Protein 8PAE (pdb70)

Secondary structure (P-SEA, 3-state):
ccccccccccccccccccccccccccccccbbbbbcccccccbbbbbbbbcccccccccccccccccccccccccccccccccccccccccccbbbcccccccccccccccccccccccccccccccccccbbbbbccccccccccccc

Nearest PDB structures (foldseek):
  8pae-assembly1_AA  TM=1.007E+00  e=1.045E-27  atypical porcine pestivirus
  8pab-assembly1_AA  TM=1.004E+00  e=3.285E-27  atypical porcine pestivirus
  2yq2-assembly1_B  TM=4.492E-01  e=1.180E-02  Bovine viral diarrhea virus 1
  3lwh-assembly1_A  TM=2.943E-01  e=5.214E+00  Saccharolobus solfataricus P2

Structure (mmCIF, N/CA/C/O backbone):
data_8PAE
#
_entry.id   8PAE
#
_cell.length_a   101.124
_cell.length_b   101.124
_cell.length_c   43.124
_cell.angle_alpha   90.000
_cell.angle_beta   90.000
_cell.angle_gamma   120.000
#
_symmetry.space_group_name_H-M   'H 3'
#
loop_
_entity.id
_entity.type
_entity.pdbx_description
1 polymer 'Genome polyprotein'
2 branched 2-acetamido-2-deoxy-beta-D-glucopyranose-(1-4)-2-acetamido-2-deoxy-beta-D-glucopyranose
3 non-polymer 2-acetamido-2-deoxy-beta-D-glucopyranose
4 water water
#
loop_
_atom_site.group_PDB
_atom_site.id
_atom_site.type_symbol
_atom_site.label_atom_id
_atom_site.label_alt_id
_atom_site.label_comp_id
_atom_site.label_asym_id
_atom_site.label_entity_id
_atom_site.label_seq_id
_atom_site.pdbx_PDB_ins_code
_atom_site.Cartn_x
_atom_site.Cartn_y
_atom_site.Cartn_z
_atom_site.occupancy
_atom_site.B_iso_or_equiv
_atom_site.auth_seq_id
_atom_site.auth_comp_id
_atom_site.auth_asym_id
_atom_site.auth_atom_id
_atom_site.pdbx_PDB_model_num
ATOM 1 N N . GLY A 1 3 ? -13.19845 13.80409 0.96684 1.000 58.78176 0 GLY AA N 1
ATOM 2 C CA . GLY A 1 3 ? -11.84519 13.46341 1.36522 1.000 56.92710 0 GLY AA CA 1
ATOM 3 C C . GLY A 1 3 ? -11.44220 12.06596 0.93992 1.000 53.45625 0 GLY AA C 1
ATOM 4 O O . GLY A 1 3 ? -12.01460 11.50717 0.00426 1.000 55.91487 0 GLY AA O 1
ATOM 5 N N . SER A 1 4 ? -10.45218 11.50049 1.62723 1.000 47.01609 1 SER AA N 1
ATOM 6 C CA . SER A 1 4 ? -10.01104 10.14532 1.32894 1.000 41.92209 1 SER AA CA 1
ATOM 7 C C . SER A 1 4 ? -11.06566 9.14680 1.79055 1.000 33.16490 1 SER AA C 1
ATOM 8 O O . SER A 1 4 ? -11.56936 9.23118 2.91921 1.000 30.80505 1 SER AA O 1
ATOM 11 N N . CYS A 1 5 ? -11.39808 8.20088 0.91160 1.000 30.52211 2 CYS AA N 1
ATOM 12 C CA . CYS A 1 5 ? -12.45210 7.22811 1.15505 1.000 26.95692 2 CYS AA CA 1
ATOM 13 C C . CYS A 1 5 ? -11.91270 5.80909 1.05204 1.000 28.64120 2 CYS AA C 1
ATOM 14 O O . CYS A 1 5 ? -11.01272 5.51912 0.26004 1.000 30.65913 2 CYS AA O 1
ATOM 17 N N . HIS A 1 6 ? -12.48519 4.92135 1.85683 1.000 26.86393 3 HIS AA N 1
ATOM 18 C CA . HIS A 1 6 ? -12.08662 3.52337 1.86780 1.000 32.58341 3 HIS AA CA 1
ATOM 19 C C . HIS A 1 6 ? -13.29775 2.68465 2.23946 1.000 27.66447 3 HIS AA C 1
ATOM 20 O O . HIS A 1 6 ? -14.06202 3.04599 3.13919 1.000 27.02995 3 HIS AA O 1
ATOM 27 N N A ILE A 1 7 ? -13.49120 1.57852 1.52901 0.554 26.61120 4 ILE AA N 1
ATOM 28 N N B ILE A 1 7 ? -13.45854 1.56430 1.52765 0.446 28.19817 4 ILE AA N 1
ATOM 29 C CA A ILE A 1 7 ? -14.63132 0.72931 1.83291 0.554 27.10471 4 ILE AA CA 1
ATOM 30 C CA B ILE A 1 7 ? -14.53980 0.62325 1.79324 0.446 28.97585 4 ILE AA CA 1
ATOM 31 C C A ILE A 1 7 ? -14.38905 -0.00069 3.14618 0.554 27.82838 4 ILE AA C 1
ATOM 32 C C B ILE A 1 7 ? -14.36349 0.01345 3.18225 0.446 28.11668 4 ILE AA C 1
ATOM 33 O O A ILE A 1 7 ? -13.24515 -0.23452 3.56017 0.554 31.70488 4 ILE AA O 1
ATOM 34 O O B ILE A 1 7 ? -13.24243 -0.11982 3.68919 0.446 30.57795 4 ILE AA O 1
ATOM 43 N N . ARG A 1 8 ? -15.47854 -0.36098 3.81003 1.000 25.90119 5 ARG AA N 1
ATOM 44 C CA . ARG A 1 8 ? -15.38765 -1.12110 5.04883 1.000 24.59886 5 ARG AA CA 1
ATOM 45 C C . ARG A 1 8 ? -14.81466 -2.50331 4.75860 1.000 23.58699 5 ARG AA C 1
ATOM 46 O O . ARG A 1 8 ? -15.22525 -3.17350 3.80361 1.000 27.44175 5 ARG AA O 1
ATOM 54 N N . GLN A 1 9 ? -13.83529 -2.90288 5.56115 1.000 23.23496 6 GLN AA N 1
ATOM 55 C CA . GLN A 1 9 ? -13.22037 -4.21863 5.51109 1.000 23.31945 6 GLN AA CA 1
ATOM 56 C C . GLN A 1 9 ? -13.80430 -5.06148 6.64312 1.000 21.67132 6 GLN AA C 1
ATOM 57 O O . GLN A 1 9 ? -14.15890 -4.54095 7.70190 1.000 21.61773 6 GLN AA O 1
ATOM 63 N N . ASP A 1 10 ? -13.88762 -6.37613 6.42928 1.000 22.10516 7 ASP AA N 1
ATOM 64 C CA . ASP A 1 10 ? -14.50008 -7.24330 7.43064 1.000 21.93647 7 ASP AA CA 1
ATOM 65 C C . ASP A 1 10 ? -13.71955 -7.28871 8.73845 1.000 20.87292 7 ASP AA C 1
ATOM 66 O O . ASP A 1 10 ? -14.28049 -7.69003 9.76642 1.000 21.53645 7 ASP AA O 1
ATOM 71 N N . TYR A 1 11 ? -12.45181 -6.88874 8.73580 1.000 20.47582 8 TYR AA N 1
ATOM 72 C CA . TYR A 1 11 ? -11.69002 -6.80758 9.97276 1.000 21.70749 8 TYR AA CA 1
ATOM 73 C C . TYR A 1 11 ? -11.97589 -5.54904 10.78018 1.000 20.08332 8 TYR AA C 1
ATOM 74 O O . TYR A 1 11 ? -11.56529 -5.48753 11.94403 1.000 21.97558 8 TYR AA O 1
ATOM 83 N N . TYR A 1 12 ? -12.63252 -4.54298 10.19555 1.000 19.97829 9 TYR AA N 1
ATOM 84 C CA . TYR A 1 12 ? -12.97233 -3.34614 10.95236 1.000 21.44092 9 TYR AA CA 1
ATOM 85 C C . TYR A 1 12 ? -13.91939 -3.71978 12.07187 1.000 21.15642 9 TYR AA C 1
ATOM 86 O O . TYR A 1 12 ? -14.95120 -4.35953 11.84340 1.000 22.26291 9 TYR AA O 1
ATOM 95 N N . ASN A 1 13 ? -13.58343 -3.29461 13.28026 1.000 20.37258 10 ASN AA N 1
ATOM 96 C CA . ASN A 1 13 ? -14.46653 -3.45405 14.42296 1.000 18.94564 10 ASN AA CA 1
ATOM 97 C C . ASN A 1 13 ? -14.96503 -2.06162 14.80394 1.000 19.38223 10 ASN AA C 1
ATOM 98 O O . ASN A 1 13 ? -14.43484 -1.42023 15.71180 1.000 21.35709 10 ASN AA O 1
ATOM 103 N N . ILE A 1 14 ? -15.97709 -1.58115 14.07515 1.000 19.94310 11 ILE AA N 1
ATOM 104 C CA . ILE A 1 14 ? -16.55984 -0.27429 14.35977 1.000 19.01607 11 ILE AA CA 1
ATOM 105 C C . ILE A 1 14 ? -17.38477 -0.38436 15.62702 1.000 18.36893 11 ILE AA C 1
ATOM 106 O O . ILE A 1 14 ? -18.28240 -1.23446 15.72595 1.000 19.30770 11 ILE AA O 1
ATOM 111 N N . GLN A 1 15 ? -17.07417 0.46879 16.59665 1.000 18.79731 12 GLN AA N 1
ATOM 112 C CA . GLN A 1 15 ? -17.71232 0.45605 17.89723 1.000 19.52663 12 GLN AA CA 1
ATOM 113 C C . GLN A 1 15 ? -18.20965 1.82003 18.33425 1.000 18.44757 12 GLN AA C 1
ATOM 114 O O . GLN A 1 15 ? -18.94984 1.88891 19.31584 1.000 20.98172 12 GLN AA O 1
ATOM 120 N N . LEU A 1 16 ? -17.85179 2.89503 17.64333 1.000 18.28629 13 LEU AA N 1
ATOM 121 C CA . LEU A 1 16 ? -18.19725 4.22711 18.09445 1.000 18.90772 13 LEU AA CA 1
ATOM 122 C C . LEU A 1 16 ? -18.78070 5.02407 16.94339 1.000 17.63988 13 LEU AA C 1
ATOM 123 O O . LEU A 1 16 ? -18.17266 5.11725 15.86974 1.000 17.71623 13 LEU AA O 1
ATOM 128 N N . VAL A 1 17 ? -19.95278 5.59472 17.17746 1.000 17.52805 14 VAL AA N 1
ATOM 129 C CA . VAL A 1 17 ? -20.61166 6.48425 16.23309 1.000 18.49372 14 VAL AA CA 1
ATOM 130 C C . VAL A 1 17 ? -20.77856 7.83264 16.91891 1.000 17.87322 14 VAL AA C 1
ATOM 131 O O . VAL A 1 17 ? -20.93900 7.90973 18.14059 1.000 18.76687 14 VAL AA O 1
ATOM 135 N N . VAL A 1 18 ? -20.72570 8.90485 16.13583 1.000 16.07988 15 VAL AA N 1
ATOM 136 C CA . VAL A 1 18 ? -20.85459 10.25592 16.67867 1.000 15.48988 15 VAL AA CA 1
ATOM 137 C C . VAL A 1 18 ? -21.93299 10.98365 15.89210 1.000 16.14614 15 VAL AA C 1
ATOM 138 O O . VAL A 1 18 ? -21.90339 10.99660 14.65476 1.000 17.28958 15 VAL AA O 1
ATOM 142 N N A GLU A 1 19 ? -22.90506 11.55493 16.60266 0.469 15.65408 16 GLU AA N 1
ATOM 143 N N B GLU A 1 19 ? -22.88057 11.58981 16.60199 0.531 16.89646 16 GLU AA N 1
ATOM 144 C CA A GLU A 1 19 ? -23.94629 12.33436 15.94510 0.469 16.32391 16 GLU AA CA 1
ATOM 145 C CA B GLU A 1 19 ? -23.94843 12.32286 15.93637 0.531 17.90663 16 GLU AA CA 1
ATOM 146 C C A GLU A 1 19 ? -23.33363 13.59294 15.34514 0.469 16.77182 16 GLU AA C 1
ATOM 147 C C B GLU A 1 19 ? -23.40985 13.63563 15.37324 0.531 16.85981 16 GLU AA C 1
ATOM 148 O O A GLU A 1 19 ? -22.56620 14.29481 16.00785 0.469 16.80340 16 GLU AA O 1
ATOM 149 O O B GLU A 1 19 ? -22.77728 14.41830 16.08959 0.531 16.99021 16 GLU AA O 1
ATOM 160 N N . GLU A 1 20 ? -23.67000 13.87132 14.08440 1.000 17.23451 17 GLU AA N 1
ATOM 161 C CA . GLU A 1 20 ? -23.01246 14.94771 13.34815 1.000 17.68981 17 GLU AA CA 1
ATOM 162 C C . GLU A 1 20 ? -23.14083 16.30533 14.02619 1.000 17.85762 17 GLU AA C 1
ATOM 163 O O . GLU A 1 20 ? -22.14522 17.01730 14.19721 1.000 19.04345 17 GLU AA O 1
ATOM 169 N N . LYS A 1 21 ? -24.36032 16.70758 14.37094 1.000 18.02724 18 LYS AA N 1
ATOM 170 C CA . LYS A 1 21 ? -24.54694 18.05931 14.88543 1.000 19.87593 18 LYS AA CA 1
ATOM 171 C C . LYS A 1 21 ? -24.32794 18.14798 16.38541 1.000 19.73268 18 LYS AA C 1
ATOM 172 O O . LYS A 1 21 ? -23.73077 19.11421 16.86813 1.000 21.07528 18 LYS AA O 1
ATOM 178 N N . THR A 1 22 ? -24.79922 17.16370 17.13751 1.000 18.51115 19 THR AA N 1
ATOM 179 C CA . THR A 1 22 ? -24.71926 17.24620 18.58570 1.000 18.15499 19 THR AA CA 1
ATOM 180 C C . THR A 1 22 ? -23.39858 16.74032 19.14380 1.000 17.13835 19 THR AA C 1
ATOM 181 O O . THR A 1 22 ? -23.04675 17.10114 20.27135 1.000 17.85690 19 THR AA O 1
ATOM 185 N N . GLY A 1 23 ? -22.66542 15.90932 18.39931 1.000 15.99906 20 GLY AA N 1
ATOM 186 C CA . GLY A 1 23 ? -21.45341 15.32596 18.93164 1.000 16.06967 20 GLY AA CA 1
ATOM 187 C C . GLY A 1 23 ? -21.64944 14.25198 19.98229 1.000 15.58245 20 GLY AA C 1
ATOM 188 O O . GLY A 1 23 ? -20.67167 13.84135 20.61219 1.000 15.93287 20 GLY AA O 1
ATOM 189 N N . VAL A 1 24 ? -22.88185 13.77939 20.20664 1.000 15.84998 21 VAL AA N 1
ATOM 190 C CA . VAL A 1 24 ? -23.09043 12.67739 21.14100 1.000 15.90062 21 VAL AA CA 1
ATOM 191 C C . VAL A 1 24 ? -22.37337 11.43653 20.62229 1.000 14.77629 21 VAL AA C 1
ATOM 192 O O . VAL A 1 24 ? -22.54672 11.04549 19.46093 1.000 15.80579 21 VAL AA O 1
ATOM 196 N N . GLU A 1 25 ? -21.57049 10.80721 21.48233 1.000 15.02075 22 GLU AA N 1
ATOM 197 C CA . GLU A 1 25 ? -20.89676 9.55175 21.15632 1.000 15.79768 22 GLU AA CA 1
ATOM 198 C C . GLU A 1 25 ? -21.73539 8.38732 21.65092 1.000 15.70689 22 GLU AA C 1
ATOM 199 O O . GLU A 1 25 ? -22.25760 8.41616 22.76365 1.000 17.28243 22 GLU AA O 1
ATOM 205 N N A LYS A 1 26 ? -21.87079 7.36065 20.82750 0.543 16.74812 23 LYS AA N 1
ATOM 206 N N B LYS A 1 26 ? -21.84009 7.34316 20.83134 0.457 18.62762 23 LYS AA N 1
ATOM 207 C CA A LYS A 1 26 ? -22.58840 6.18149 21.28042 0.543 20.78194 23 LYS AA CA 1
ATOM 208 C CA B LYS A 1 26 ? -22.59334 6.16253 21.22840 0.457 22.70872 23 LYS AA CA 1
ATOM 209 C C A LYS A 1 26 ? -21.88936 4.92506 20.79735 0.543 18.71095 23 LYS AA C 1
ATOM 210 C C B LYS A 1 26 ? -21.87612 4.90124 20.76979 0.457 23.49807 23 LYS AA C 1
ATOM 211 O O A LYS A 1 26 ? -21.21253 4.92737 19.76956 0.543 20.47388 23 LYS AA O 1
ATOM 212 O O B LYS A 1 26 ? -21.21129 4.88620 19.73219 0.457 25.30821 23 LYS AA O 1
ATOM 223 N N A ARG A 1 27 ? -22.05665 3.85459 21.56501 0.543 20.68019 24 ARG AA N 1
ATOM 224 N N B ARG A 1 27 ? -22.01341 3.84617 21.57045 0.457 25.41274 24 ARG AA N 1
ATOM 225 C CA A ARG A 1 27 ? -21.52443 2.54740 21.20975 0.543 21.75717 24 ARG AA CA 1
ATOM 226 C CA B ARG A 1 27 ? -21.51166 2.51956 21.23222 0.457 28.05008 24 ARG AA CA 1
ATOM 227 C C A ARG A 1 27 ? -22.44774 1.92009 20.17557 0.543 22.71006 24 ARG AA C 1
ATOM 228 C C B ARG A 1 27 ? -22.43823 1.90288 20.18884 0.457 26.14303 24 ARG AA C 1
ATOM 229 O O A ARG A 1 27 ? -23.60196 1.59103 20.47276 0.543 26.59839 24 ARG AA O 1
ATOM 230 O O B ARG A 1 27 ? -23.59080 1.57296 20.48918 0.457 29.53474 24 ARG AA O 1
ATOM 245 N N . SER A 1 28 ? -21.94201 1.74621 18.96270 1.000 22.37374 25 SER AA N 1
ATOM 246 C CA . SER A 1 28 ? -22.74309 1.19998 17.87851 1.000 22.53632 25 SER AA CA 1
ATOM 247 C C . SER A 1 28 ? -21.79972 0.79594 16.76153 1.000 20.16944 25 SER AA C 1
ATOM 248 O O . SER A 1 28 ? -20.69757 1.33576 16.64060 1.000 19.90160 25 SER AA O 1
ATOM 251 N N . ILE A 1 29 ? -22.25223 -0.14807 15.92969 1.000 19.40374 26 ILE AA N 1
ATOM 252 C CA . ILE A 1 29 ? -21.43564 -0.58983 14.80266 1.000 19.72273 26 ILE AA CA 1
ATOM 253 C C . ILE A 1 29 ? -21.68837 0.21556 13.54099 1.000 18.88657 26 ILE AA C 1
ATOM 254 O O . ILE A 1 29 ? -20.93140 0.07149 12.57035 1.000 20.83467 26 ILE AA O 1
ATOM 259 N N . MET A 1 30 ? -22.70536 1.07592 13.52954 1.000 22.35351 27 MET AA N 1
ATOM 260 C CA . MET A 1 30 ? -23.22323 1.63206 12.29180 1.000 28.05477 27 MET AA CA 1
ATOM 261 C C . MET A 1 30 ? -23.77569 3.02013 12.55449 1.000 24.55494 27 MET AA C 1
ATOM 262 O O . MET A 1 30 ? -24.60320 3.19779 13.45151 1.000 27.23603 27 MET AA O 1
ATOM 267 N N . GLY A 1 31 ? -23.34644 3.98674 11.75504 1.000 21.70527 28 GLY AA N 1
ATOM 268 C CA . GLY A 1 31 ? -23.93749 5.31246 11.80518 1.000 20.41419 28 GLY AA CA 1
ATOM 269 C C . GLY A 1 31 ? -23.37762 6.16454 10.69247 1.000 18.57474 28 GLY AA C 1
ATOM 270 O O . GLY A 1 31 ? -22.39656 5.80332 10.03694 1.000 21.16377 28 GLY AA O 1
ATOM 271 N N . LYS A 1 32 ? -24.00736 7.32320 10.49318 1.000 18.20277 29 LYS AA N 1
ATOM 272 C CA . LYS A 1 32 ? -23.57222 8.19715 9.40774 1.000 20.17826 29 LYS AA CA 1
ATOM 273 C C . LYS A 1 32 ? -22.11944 8.62139 9.57992 1.000 17.47566 29 LYS AA C 1
ATOM 274 O O . LYS A 1 32 ? -21.36508 8.68847 8.60011 1.000 19.48713 29 LYS AA O 1
ATOM 280 N N . TRP A 1 33 ? -21.70948 8.91139 10.80897 1.000 16.32700 30 TRP AA N 1
ATOM 281 C CA . TRP A 1 33 ? -20.32464 9.22732 11.12605 1.000 15.83174 30 TRP AA CA 1
ATOM 282 C C . TRP A 1 33 ? -19.84743 8.19988 12.13897 1.000 15.43088 30 TRP AA C 1
ATOM 283 O O . TRP A 1 33 ? -20.40221 8.10448 13.23676 1.000 17.15553 30 TRP AA O 1
ATOM 294 N N A SER A 1 34 ? -18.83807 7.41293 11.74975 0.515 16.45255 31 SER AA N 1
ATOM 295 N N B SER A 1 34 ? -18.81962 7.44091 11.78782 0.485 16.70768 31 SER AA N 1
ATOM 296 C CA A SER A 1 34 ? -18.33634 6.29095 12.53090 0.515 15.60301 31 SER AA CA 1
ATOM 297 C CA B SER A 1 34 ? -18.36472 6.40809 12.69836 0.485 17.46904 31 SER AA CA 1
ATOM 298 C C A SER A 1 34 ? -16.82926 6.42402 12.68522 0.515 15.46170 31 SER AA C 1
ATOM 299 C C B SER A 1 34 ? -16.85143 6.31078 12.65667 0.485 15.27861 31 SER AA C 1
ATOM 300 O O A SER A 1 34 ? -16.15255 6.99458 11.82134 0.515 14.90183 31 SER AA O 1
ATOM 301 O O B SER A 1 34 ? -16.20903 6.61527 11.64616 0.485 15.61762 31 SER AA O 1
ATOM 306 N N . VAL A 1 35 ? -16.29563 5.88458 13.78234 1.000 16.95416 32 VAL AA N 1
ATOM 307 C CA . VAL A 1 35 ? -14.85304 5.88131 13.98855 1.000 17.85844 32 VAL AA CA 1
ATOM 308 C C . VAL A 1 35 ? -14.24407 4.64056 13.35539 1.000 17.67931 32 VAL AA C 1
ATOM 309 O O . VAL A 1 35 ? -14.56705 3.50949 13.73276 1.000 19.19180 32 VAL AA O 1
ATOM 313 N N . ILE A 1 36 ? -13.37378 4.85847 12.37753 1.000 19.30234 33 ILE AA N 1
ATOM 314 C CA . ILE A 1 36 ? -12.75705 3.80493 11.58733 1.000 21.50415 33 ILE AA CA 1
ATOM 315 C C . ILE A 1 36 ? -11.26988 3.81579 11.88338 1.000 24.22640 33 ILE AA C 1
ATOM 316 O O . ILE A 1 36 ? -10.61315 4.85672 11.75476 1.000 23.81523 33 ILE AA O 1
ATOM 321 N N . THR A 1 37 ? -10.73588 2.65551 12.24515 1.000 29.50390 34 THR AA N 1
ATOM 322 C CA . THR A 1 37 ? -9.30436 2.46850 12.44910 1.000 35.86099 34 THR AA CA 1
ATOM 323 C C . THR A 1 37 ? -8.84660 1.44075 11.42399 1.000 43.00977 34 THR AA C 1
ATOM 324 O O . THR A 1 37 ? -8.97570 0.23238 11.64282 1.000 44.01705 34 THR AA O 1
ATOM 328 N N . ARG A 1 38 ? -8.33931 1.91732 10.29747 1.000 49.91197 35 ARG AA N 1
ATOM 329 C CA . ARG A 1 38 ? -7.67607 1.03004 9.35909 1.000 59.90385 35 ARG AA CA 1
ATOM 330 C C . ARG A 1 38 ? -6.40749 0.49828 10.01549 1.000 67.17703 35 ARG AA C 1
ATOM 331 O O . ARG A 1 38 ? -5.75758 1.21181 10.78445 1.000 68.99189 35 ARG AA O 1
ATOM 339 N N . GLU A 1 39 ? -6.07723 -0.77088 9.74968 1.000 70.80360 36 GLU AA N 1
ATOM 340 C CA . GLU A 1 39 ? -4.89456 -1.38874 10.34771 1.000 74.76635 36 GLU AA CA 1
ATOM 341 C C . GLU A 1 39 ? -3.67810 -0.47989 10.29417 1.000 75.02736 36 GLU AA C 1
ATOM 342 O O . GLU A 1 39 ? -3.29597 0.01337 9.22759 1.000 74.64481 36 GLU AA O 1
ATOM 348 N N . GLY A 1 40 ? -3.09328 -0.23971 11.46712 1.000 74.64246 37 GLY AA N 1
ATOM 349 C CA . GLY A 1 40 ? -1.91805 0.57493 11.62220 1.000 72.78642 37 GLY AA CA 1
ATOM 350 C C . GLY A 1 40 ? -2.18675 2.05110 11.82383 1.000 68.94318 37 GLY AA C 1
ATOM 351 O O . GLY A 1 40 ? -1.37786 2.73812 12.45441 1.000 71.87275 37 GLY AA O 1
ATOM 352 N N . ARG A 1 41 ? -3.30980 2.54821 11.32749 1.000 60.41753 38 ARG AA N 1
ATOM 353 C CA . ARG A 1 41 ? -3.53232 3.97933 11.22255 1.000 52.29272 38 ARG AA CA 1
ATOM 354 C C . ARG A 1 41 ? -4.27639 4.51851 12.44211 1.000 40.67913 38 ARG AA C 1
ATOM 355 O O . ARG A 1 41 ? -4.88460 3.77436 13.21385 1.000 40.29202 38 ARG AA O 1
ATOM 363 N N A GLU A 1 42 ? -4.19070 5.83328 12.63452 0.483 35.38967 39 GLU AA N 1
ATOM 364 N N B GLU A 1 42 ? -4.22704 5.83837 12.58550 0.517 37.45442 39 GLU AA N 1
ATOM 365 C CA A GLU A 1 42 ? -4.87404 6.44009 13.76590 0.483 30.51861 39 GLU AA CA 1
ATOM 366 C CA B GLU A 1 42 ? -4.95620 6.53601 13.63035 0.517 34.64804 39 GLU AA CA 1
ATOM 367 C C A GLU A 1 42 ? -6.37837 6.47445 13.48505 0.483 23.80987 39 GLU AA C 1
ATOM 368 C C B GLU A 1 42 ? -6.46340 6.38127 13.41544 0.517 29.07586 39 GLU AA C 1
ATOM 369 O O A GLU A 1 42 ? -6.80195 6.54370 12.32887 0.483 25.91476 39 GLU AA O 1
ATOM 370 O O B GLU A 1 42 ? -6.93370 6.33271 12.27482 0.517 28.59900 39 GLU AA O 1
ATOM 381 N N A PRO A 1 43 ? -7.20481 6.39182 14.52509 0.483 20.75065 40 PRO AA N 1
ATOM 382 N N B PRO A 1 43 ? -7.24982 6.29238 14.49084 0.517 25.34189 40 PRO AA N 1
ATOM 383 C CA A PRO A 1 43 ? -8.65681 6.32522 14.31489 0.483 18.92566 40 PRO AA CA 1
ATOM 384 C CA B PRO A 1 43 ? -8.70713 6.30277 14.32267 0.517 22.35823 40 PRO AA CA 1
ATOM 385 C C A PRO A 1 43 ? -9.20479 7.65862 13.82653 0.483 18.16326 40 PRO AA C 1
ATOM 386 C C B PRO A 1 43 ? -9.16494 7.64509 13.77698 0.517 19.31933 40 PRO AA C 1
ATOM 387 O O A PRO A 1 43 ? -8.81320 8.72219 14.31108 0.483 17.57953 40 PRO AA O 1
ATOM 388 O O B PRO A 1 43 ? -8.65092 8.69955 14.15861 0.517 20.43865 40 PRO AA O 1
ATOM 395 N N . LYS A 1 44 ? -10.14546 7.59331 12.87733 1.000 17.67841 41 LYS AA N 1
ATOM 396 C CA . LYS A 1 44 ? -10.71032 8.78219 12.24461 1.000 17.41686 41 LYS AA CA 1
ATOM 397 C C . LYS A 1 44 ? -12.22611 8.66606 12.17173 1.000 16.17599 41 LYS AA C 1
ATOM 398 O O . LYS A 1 44 ? -12.76408 7.59736 11.87096 1.000 17.11230 41 LYS AA O 1
ATOM 404 N N . LEU A 1 45 ? -12.90846 9.78291 12.41882 1.000 15.80136 42 LEU AA N 1
ATOM 405 C CA . LEU A 1 45 ? -14.35477 9.86215 12.22548 1.000 15.77994 42 LEU AA CA 1
ATOM 406 C C . LEU A 1 45 ? -14.64956 10.03009 10.73784 1.000 15.35128 42 LEU AA C 1
ATOM 407 O O . LEU A 1 45 ? -14.22488 11.01169 10.12413 1.000 16.33485 42 LEU AA O 1
ATOM 412 N N A MET A 1 46 ? -15.39089 9.08888 10.16426 0.543 16.54819 43 MET AA N 1
ATOM 413 N N B MET A 1 46 ? -15.36356 9.06021 10.16264 0.457 16.13023 43 MET AA N 1
ATOM 414 C CA A MET A 1 46 ? -15.61353 9.07847 8.72691 0.543 17.15650 43 MET AA CA 1
ATOM 415 C CA B MET A 1 46 ? -15.61346 8.97812 8.72829 0.457 16.21390 43 MET AA CA 1
ATOM 416 C C A MET A 1 46 ? -17.09312 8.98754 8.40227 0.543 16.37361 43 MET AA C 1
ATOM 417 C C B MET A 1 46 ? -17.10822 9.06345 8.45500 0.457 15.80718 43 MET AA C 1
ATOM 418 O O A MET A 1 46 ? -17.86519 8.31240 9.09010 0.543 15.38007 43 MET AA O 1
ATOM 419 O O B MET A 1 46 ? -17.92551 8.59347 9.25081 0.457 16.86270 43 MET AA O 1
ATOM 428 N N . GLU A 1 47 ? -17.45841 9.65289 7.31387 1.000 17.12525 44 GLU AA N 1
ATOM 429 C CA . GLU A 1 47 ? -18.83925 9.75878 6.87748 1.000 16.84849 44 GLU AA CA 1
ATOM 430 C C . GLU A 1 47 ? -19.15010 8.62564 5.91143 1.000 17.21545 44 GLU AA C 1
ATOM 431 O O . GLU A 1 47 ? -18.38969 8.37466 4.97066 1.000 18.28895 44 GLU AA O 1
ATOM 437 N N . GLN A 1 48 ? -20.27464 7.96074 6.12599 1.000 18.55339 45 GLN AA N 1
ATOM 438 C CA . GLN A 1 48 ? -20.73462 6.95547 5.18396 1.000 19.38888 45 GLN AA CA 1
ATOM 439 C C . GLN A 1 48 ? -21.33634 7.64674 3.96038 1.000 20.02664 45 GLN AA C 1
ATOM 440 O O . GLN A 1 48 ? -22.21738 8.50374 4.08346 1.000 22.47522 45 GLN AA O 1
ATOM 446 N N A ILE A 1 49 ? -20.81906 7.29297 2.77516 0.679 17.49533 46 ILE AA N 1
ATOM 447 N N B ILE A 1 49 ? -20.89088 7.24021 2.78760 0.321 21.59196 46 ILE AA N 1
ATOM 448 C CA A ILE A 1 49 ? -21.17578 7.90007 1.49437 0.679 19.11466 46 ILE AA CA 1
ATOM 449 C CA B ILE A 1 49 ? -21.27322 7.87436 1.53897 0.321 23.23037 46 ILE AA CA 1
ATOM 450 C C A ILE A 1 49 ? -21.60984 6.79905 0.52886 0.679 20.54582 46 ILE AA C 1
ATOM 451 C C B ILE A 1 49 ? -21.62622 6.79530 0.52969 0.321 23.56517 46 ILE AA C 1
ATOM 452 O O A ILE A 1 49 ? -21.10008 5.67489 0.57383 0.679 24.50442 46 ILE AA O 1
ATOM 453 O O B ILE A 1 49 ? -21.08636 5.68473 0.55718 0.321 26.47157 46 ILE AA O 1
ATOM 462 N N . ASN A 1 50 ? -22.55673 7.12397 -0.35552 1.000 21.65073 47 ASN AA N 1
ATOM 463 C CA . ASN A 1 50 ? -23.05332 6.17596 -1.34279 1.000 25.12918 47 ASN AA CA 1
ATOM 464 C C . ASN A 1 50 ? -22.21613 6.28024 -2.61171 1.000 22.46351 47 ASN AA C 1
ATOM 465 O O . ASN A 1 50 ? -21.92568 7.38960 -3.08314 1.000 21.77646 47 ASN AA O 1
ATOM 470 N N . ILE A 1 51 ? -21.83823 5.12250 -3.16623 1.000 25.51601 48 ILE AA N 1
ATOM 471 C CA . ILE A 1 51 ? -20.97204 5.04350 -4.33522 1.000 27.76529 48 ILE AA CA 1
ATOM 472 C C . ILE A 1 51 ? -21.47375 3.96300 -5.27762 1.000 32.59266 48 ILE AA C 1
ATOM 473 O O . ILE A 1 51 ? -22.29233 3.11427 -4.91778 1.000 34.22713 48 ILE AA O 1
ATOM 478 N N . VAL A 1 52 ? -20.96162 4.00508 -6.50279 1.000 36.34378 49 VAL AA N 1
ATOM 479 C CA . VAL A 1 52 ? -21.01097 2.86288 -7.40184 1.000 43.03071 49 VAL AA CA 1
ATOM 480 C C . VAL A 1 52 ? -19.62647 2.24128 -7.42348 1.000 50.81014 49 VAL AA C 1
ATOM 481 O O . VAL A 1 52 ? -18.62671 2.94440 -7.61959 1.000 51.55875 49 VAL AA O 1
ATOM 485 N N . SER A 1 53 ? -19.56545 0.93134 -7.19007 1.000 55.22869 50 SER AA N 1
ATOM 486 C CA . SER A 1 53 ? -18.31949 0.17963 -7.20391 1.000 61.82437 50 SER AA CA 1
ATOM 487 C C . SER A 1 53 ? -18.60064 -1.17041 -7.83922 1.000 67.83247 50 SER AA C 1
ATOM 488 O O . SER A 1 53 ? -19.55241 -1.85208 -7.44633 1.000 68.23809 50 SER AA O 1
ATOM 491 N N . ASN A 1 54 ? -17.77622 -1.54717 -8.81631 1.000 74.17632 51 ASN AA N 1
ATOM 492 C CA . ASN A 1 54 ? -17.97359 -2.77373 -9.58831 1.000 79.55686 51 ASN AA CA 1
ATOM 493 C C . ASN A 1 54 ? -19.41799 -2.91358 -10.06291 1.000 80.58334 51 ASN AA C 1
ATOM 494 O O . ASN A 1 54 ? -20.06171 -3.95125 -9.88894 1.000 83.3723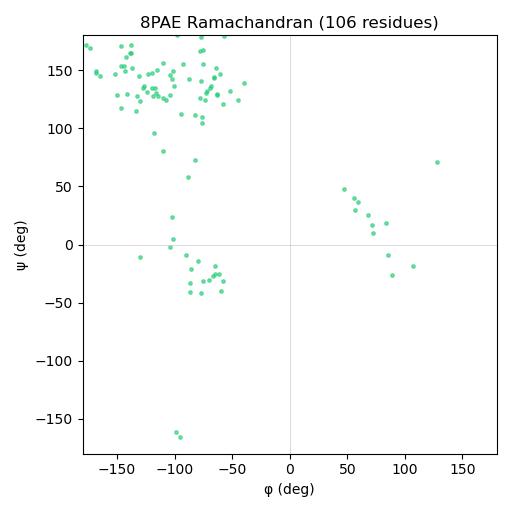9 51 ASN AA O 1
ATOM 499 N N . ASN A 1 55 ? -19.93598 -1.82571 -10.63694 1.000 78.23907 52 ASN AA N 1
ATOM 500 C CA . ASN A 1 55 ? -21.20656 -1.82527 -11.35567 1.000 75.51930 52 ASN AA CA 1
ATOM 501 C C . ASN A 1 55 ? -22.39435 -2.04996 -10.42566 1.000 71.27869 52 ASN AA C 1
ATOM 502 O O . ASN A 1 55 ? -23.44482 -2.53494 -10.85259 1.000 70.52180 52 ASN AA O 1
ATOM 507 N N . SER A 1 56 ? -22.23443 -1.69744 -9.15070 1.000 67.56469 53 SER AA N 1
ATOM 508 C CA . SER A 1 56 ? -23.24194 -1.94573 -8.13229 1.000 64.70606 53 SER AA CA 1
ATOM 509 C C . SER A 1 56 ? -23.24790 -0.79067 -7.14359 1.000 59.84856 53 SER AA C 1
ATOM 510 O O . SER A 1 56 ? -22.23536 -0.11608 -6.95197 1.000 59.37437 53 SER AA O 1
ATOM 513 N N . LEU A 1 57 ? -24.39687 -0.58203 -6.51056 1.000 54.79893 54 LEU AA N 1
ATOM 514 C CA . LEU A 1 57 ? -24.53552 0.43861 -5.48487 1.000 53.31851 54 LEU AA CA 1
ATOM 515 C C . LEU A 1 57 ? -23.92134 -0.03478 -4.17066 1.000 50.20207 54 LEU AA C 1
ATOM 516 O O . LEU A 1 57 ? -24.08555 -1.19809 -3.77048 1.000 51.15501 54 LEU AA O 1
ATOM 521 N N . SER A 1 58 ? -23.25966 0.91679 -3.49847 1.000 46.89485 55 SER AA N 1
ATOM 522 C CA . SER A 1 58 ? -22.59703 0.68620 -2.24047 1.000 45.86290 55 SER AA CA 1
ATOM 523 C C . SER A 1 58 ? -22.19902 1.97684 -1.59162 1.000 41.83658 55 SER AA C 1
ATOM 524 O O . SER A 1 58 ? -22.20131 3.03617 -2.19968 1.000 49.63165 55 SER AA O 1
ATOM 527 N N . GLU A 1 59 ? -22.22141 1.87841 -0.33036 1.000 43.26667 56 GLU AA N 1
ATOM 528 C CA . GLU A 1 59 ? -21.23540 2.36758 0.59907 1.000 40.76858 56 GLU AA CA 1
ATOM 529 C C . GLU A 1 59 ? -19.67163 2.37267 0.50894 1.00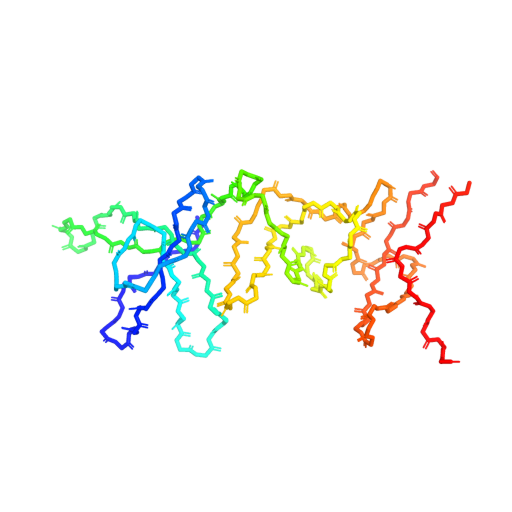0 30.71904 56 GLU AA C 1
ATOM 530 O O . GLU A 1 59 ? -18.93772 1.35130 0.37844 1.000 31.70112 56 GLU AA O 1
ATOM 536 N N . THR A 1 60 ? -19.20635 3.53229 0.97110 1.000 25.77142 57 THR AA N 1
ATOM 537 C CA . THR A 1 60 ? -17.83524 3.74316 1.40975 1.000 25.54333 57 THR AA CA 1
ATOM 538 C C . THR A 1 60 ? -17.77991 4.74821 2.56860 1.000 22.85539 57 THR AA C 1
ATOM 539 O O . THR A 1 60 ? -18.76028 5.41043 2.92270 1.000 22.93915 57 THR AA O 1
ATOM 543 N N . TYR A 1 61 ? -16.58917 4.86484 3.17436 1.000 21.16882 58 TYR AA N 1
ATOM 544 C CA . TYR A 1 61 ? -16.35751 5.74916 4.31934 1.000 21.27272 58 TYR AA CA 1
ATOM 545 C C . TYR A 1 61 ? -15.31454 6.79817 3.97077 1.000 19.71224 58 TYR AA C 1
ATOM 546 O O . TYR A 1 61 ? -14.21102 6.45387 3.54139 1.000 23.25466 58 TYR AA O 1
ATOM 555 N N . CYS A 1 62 ? -15.64627 8.07673 4.19854 1.000 18.63353 59 CYS AA N 1
ATOM 556 C CA . CYS A 1 62 ? -14.80508 9.18836 3.75523 1.000 18.78956 59 CYS AA CA 1
ATOM 557 C C . CYS A 1 62 ? -14.48068 10.13205 4.89895 1.000 18.28156 59 CYS AA C 1
ATOM 558 O O . CYS A 1 62 ? -15.35731 10.49332 5.68855 1.000 18.77503 59 CYS AA O 1
ATOM 561 N N . TYR A 1 63 ? -13.21982 10.54802 4.96693 1.000 19.08716 60 TYR AA N 1
ATOM 562 C CA . TYR A 1 63 ? -12.76515 11.47037 6.00740 1.000 19.25286 60 TYR AA CA 1
ATOM 563 C C . TYR A 1 63 ? -13.10803 12.89949 5.59163 1.000 19.07252 60 TYR AA C 1
ATOM 564 O O . TYR A 1 63 ? -12.25502 13.70724 5.21673 1.000 20.24328 60 TYR AA O 1
ATOM 573 N N . ASN A 1 64 ? -14.39721 13.20430 5.66783 1.000 18.93940 61 ASN AA N 1
ATOM 574 C CA . ASN A 1 64 ? -14.91981 14.47002 5.18474 1.000 19.54262 61 ASN AA CA 1
ATOM 575 C C . ASN A 1 64 ? -14.94500 15.51497 6.29429 1.000 19.26484 61 ASN AA C 1
ATOM 576 O O . ASN A 1 64 ? -14.97139 15.20232 7.48918 1.000 18.45526 61 ASN AA O 1
ATOM 581 N N A ARG A 1 65 ? -14.95398 16.77626 5.87342 0.509 20.71478 62 ARG AA N 1
ATOM 582 N N B ARG A 1 65 ? -14.96117 16.77273 5.87458 0.491 20.39195 62 ARG AA N 1
ATOM 583 C CA A ARG A 1 65 ? -14.93964 17.89475 6.80357 0.509 21.23833 62 ARG AA CA 1
ATOM 584 C CA B ARG A 1 65 ? -14.94167 17.88446 6.80955 0.491 19.98031 62 ARG AA CA 1
ATOM 585 C C A ARG A 1 65 ? -16.23062 17.93562 7.60950 0.509 20.28150 62 ARG AA C 1
ATOM 586 C C B ARG A 1 65 ? -16.23162 17.93290 7.61046 0.491 19.38582 62 ARG AA C 1
ATOM 587 O O A ARG A 1 65 ? -17.32228 17.69883 7.08233 0.509 23.07689 62 ARG AA O 1
ATOM 588 O O B ARG A 1 65 ? -17.32226 17.70002 7.08090 0.491 21.51147 62 ARG AA O 1
ATOM 603 N N . LEU A 1 66 ? -16.10142 18.26162 8.89327 1.000 19.28800 63 LEU AA N 1
ATOM 604 C CA . LEU A 1 66 ? -17.23367 18.32176 9.79634 1.000 19.25736 63 LEU AA CA 1
ATOM 605 C C . LEU A 1 66 ? -16.99721 19.50206 10.72724 1.000 20.45336 63 LEU AA C 1
ATOM 606 O O . LEU A 1 66 ? -15.93862 19.59573 11.36157 1.000 20.15109 63 LEU AA O 1
ATOM 611 N N . ASN A 1 67 ? -17.95850 20.41814 10.79235 1.000 21.15442 64 ASN AA N 1
ATOM 612 C CA . ASN A 1 67 ? -17.87126 21.55125 11.70681 1.000 21.52092 64 ASN AA CA 1
ATOM 613 C C . ASN A 1 67 ? -18.34448 21.09007 13.08257 1.000 19.96125 64 ASN AA C 1
ATOM 614 O O . ASN A 1 67 ? -19.52992 20.81390 13.28626 1.000 20.99423 64 ASN AA O 1
ATOM 619 N N . THR A 1 68 ? -17.41943 21.01695 14.03142 1.000 18.50641 65 THR AA N 1
ATOM 620 C CA . THR A 1 68 ? -17.67573 20.49985 15.36914 1.000 18.66653 65 THR AA CA 1
ATOM 621 C C . THR A 1 68 ? -18.08897 21.57221 16.36240 1.000 19.29740 65 THR AA C 1
ATOM 622 O O . THR A 1 68 ? -18.22056 21.27109 17.55297 1.000 20.18086 65 THR AA O 1
ATOM 626 N N A SER A 1 69 ? -18.29391 22.80839 15.91019 0.451 20.00918 66 SER AA N 1
ATOM 627 N N B SER A 1 69 ? -18.30756 22.80910 15.91019 0.549 20.10258 66 SER AA N 1
ATOM 628 C CA A SER A 1 69 ? -18.61610 23.88442 16.83986 0.451 20.75617 66 SER AA CA 1
ATOM 629 C CA B SER A 1 69 ? -18.61461 23.88673 16.84588 0.549 21.58013 66 SER AA CA 1
ATOM 630 C C A SER A 1 69 ? -19.82769 23.53878 17.69607 0.451 21.51305 66 SER AA C 1
ATOM 631 C C B SER A 1 69 ? -19.83685 23.55328 17.69464 0.549 22.87760 66 SER AA C 1
ATOM 632 O O A SER A 1 69 ? -19.81597 23.74476 18.91326 0.451 22.05674 66 SER AA O 1
ATOM 633 O O B SER A 1 69 ? -19.84088 23.78030 18.90754 0.549 24.67846 66 SER AA O 1
ATOM 638 N N . SER A 1 70 ? -20.87045 22.97713 17.08400 1.000 20.52384 67 SER AA N 1
ATOM 639 C CA . SER A 1 70 ? -22.10025 22.69587 17.81232 1.000 21.47750 67 SER AA CA 1
ATOM 640 C C . SER A 1 70 ? -21.95767 21.56369 18.82340 1.000 20.57197 67 SER AA C 1
ATOM 641 O O . SER A 1 70 ? -22.86874 21.36324 19.62798 1.000 20.12394 67 SER AA O 1
ATOM 644 N N . TRP A 1 71 ? -20.84928 20.82390 18.80455 1.000 18.52565 68 TRP AA N 1
ATOM 645 C CA . TRP A 1 71 ? -20.61491 19.79613 19.81311 1.000 18.35518 68 TRP AA CA 1
ATOM 646 C C . TRP A 1 71 ? -20.44974 20.39604 21.19823 1.000 18.81225 68 TRP AA C 1
ATOM 647 O O . TRP A 1 71 ? -20.66358 19.70339 22.20056 1.000 17.86353 68 TRP AA O 1
ATOM 658 N N . GLY A 1 72 ? -20.02014 21.64998 21.27695 1.000 19.68823 69 GLY AA N 1
ATOM 659 C CA . GLY A 1 72 ? -19.83384 22.29400 22.56329 1.000 21.00890 69 GLY AA CA 1
ATOM 660 C C . GLY A 1 72 ? -18.83776 21.59338 23.46079 1.000 21.48983 69 GLY AA C 1
ATOM 661 O O . GLY A 1 72 ? -19.04889 21.52885 24.67651 1.000 24.74326 69 GLY AA O 1
ATOM 662 N N . ARG A 1 73 ? -17.76332 21.04675 22.89285 1.000 19.66379 70 ARG AA N 1
ATOM 663 C CA . ARG A 1 73 ? -16.73912 20.39428 23.69874 1.000 19.36374 70 ARG AA CA 1
ATOM 664 C C . ARG A 1 73 ? -15.40024 20.49839 22.98086 1.000 20.92901 70 ARG AA C 1
ATOM 665 O O . ARG A 1 73 ? -15.34030 20.46992 21.75238 1.000 23.54900 70 ARG AA O 1
ATOM 673 N N . GLN A 1 74 ? -14.33110 20.61463 23.75214 1.000 22.08282 71 GLN AA N 1
ATOM 674 C CA . GLN A 1 74 ? -13.06101 20.89308 23.09520 1.000 22.21423 71 GLN AA CA 1
ATOM 675 C C . GLN A 1 74 ? -12.30169 19.61077 22.78043 1.000 19.76626 71 GLN AA C 1
ATOM 676 O O . GLN A 1 74 ? -12.45378 18.59932 23.46711 1.000 20.54801 71 GLN AA O 1
ATOM 682 N N . PRO A 1 75 ? -11.43249 19.64930 21.78116 1.000 18.86917 72 PRO AA N 1
ATOM 683 C CA . PRO A 1 75 ? -10.56586 18.50361 21.50617 1.000 18.68071 72 PRO AA CA 1
ATOM 684 C C . PRO A 1 75 ? -9.41066 18.45711 22.49717 1.000 17.50818 72 PRO AA C 1
ATOM 685 O O . PRO A 1 75 ? -9.14474 19.41278 23.22591 1.000 18.97232 72 PRO AA O 1
ATOM 689 N N . ALA A 1 76 ? -8.72838 17.30697 22.51434 1.000 17.41456 73 ALA AA N 1
ATOM 690 C CA . ALA A 1 76 ? -7.50302 17.13174 23.28897 1.000 17.67292 73 ALA AA CA 1
ATOM 691 C C . ALA A 1 76 ? -6.26915 17.58203 22.51699 1.000 17.75434 73 ALA AA C 1
ATOM 692 O O . ALA A 1 76 ? -5.31483 18.08128 23.12053 1.000 18.12843 73 ALA AA O 1
ATOM 694 N N . ARG A 1 77 ? -6.26448 17.41673 21.19491 1.000 17.08008 74 ARG AA N 1
ATOM 695 C CA . ARG A 1 77 ? -5.16040 17.82787 20.33933 1.000 16.28935 74 ARG AA CA 1
ATOM 696 C C . ARG A 1 77 ? -5.75290 18.37123 19.05185 1.000 15.39343 74 ARG AA C 1
ATOM 697 O O . ARG A 1 77 ? -6.90828 18.09909 18.72257 1.000 16.36976 74 ARG AA O 1
ATOM 705 N N . GLN A 1 78 ? -4.94659 19.12680 18.31964 1.000 15.12345 75 GLN AA N 1
ATOM 706 C CA . GLN A 1 78 ? -5.30408 19.52911 16.97000 1.000 14.87488 75 GLN AA CA 1
ATOM 707 C C . GLN A 1 78 ? -4.07577 19.41015 16.08832 1.000 15.55809 75 GLN AA C 1
ATOM 708 O O . GLN A 1 78 ? -2.94256 19.34948 16.57435 1.000 16.79330 75 GLN AA O 1
ATOM 714 N N . ARG A 1 79 ? -4.29274 19.43636 14.77853 1.000 15.47303 76 ARG AA N 1
ATOM 715 C CA . ARG A 1 79 ? -3.15181 19.49032 13.88700 1.000 15.65468 76 ARG AA CA 1
ATOM 716 C C . ARG A 1 79 ? -3.49482 20.29062 12.64650 1.000 14.65193 76 ARG AA C 1
ATOM 717 O O . ARG A 1 79 ? -4.65988 20.41272 12.25600 1.000 16.15019 76 ARG AA O 1
ATOM 725 N N . GLY A 1 80 ? -2.46377 20.86044 12.05411 1.000 16.56091 77 GLY AA N 1
ATOM 726 C CA . GLY A 1 80 ? -2.59843 21.58785 10.81674 1.000 17.81466 77 GLY AA CA 1
ATOM 727 C C . GLY A 1 80 ? -1.22894 21.87643 10.25067 1.000 15.90202 77 GLY AA C 1
ATOM 728 O O . GLY A 1 80 ? -0.26512 22.05569 11.00111 1.000 16.07847 77 GLY AA O 1
ATOM 729 N N . CYS A 1 81 ? -1.12716 21.90684 8.92520 1.000 16.01775 78 CYS AA N 1
ATOM 730 C CA . CYS A 1 81 ? 0.09224 22.32259 8.24421 1.000 17.09224 78 CYS AA CA 1
ATOM 731 C C . CYS A 1 81 ? 1.28866 21.48206 8.66736 1.000 16.08803 78 CYS AA C 1
ATOM 732 O O . CYS A 1 81 ? 2.42713 21.95958 8.66766 1.000 17.69540 78 CYS AA O 1
ATOM 735 N N . GLY A 1 82 ? 1.04224 20.22748 9.03971 1.000 16.26695 79 GLY AA N 1
ATOM 736 C CA . GLY A 1 82 ? 2.11761 19.31620 9.36086 1.000 17.92408 79 GLY AA CA 1
ATOM 737 C C . GLY A 1 82 ? 2.65575 19.41264 10.76686 1.000 17.20690 79 GLY AA C 1
ATOM 738 O O . GLY A 1 82 ? 3.75865 18.92708 11.01847 1.000 19.08009 79 GLY AA O 1
ATOM 739 N N . GLN A 1 83 ? 1.91098 20.01202 11.69982 1.000 15.87662 80 GLN AA N 1
ATOM 740 C CA . GLN A 1 83 ? 2.25178 19.92488 13.11218 1.000 15.58127 80 GLN AA CA 1
ATOM 741 C C . GLN A 1 83 ? 1.03424 19.53469 13.92616 1.000 15.93747 80 GLN AA C 1
ATOM 742 O O . GLN A 1 83 ? -0.07919 19.97619 13.64158 1.000 17.57207 80 GLN AA O 1
ATOM 748 N N . THR A 1 84 ? 1.27781 18.74947 14.97137 1.000 15.99042 81 THR AA N 1
ATOM 749 C CA . THR A 1 84 ? 0.26352 18.27633 15.90112 1.000 16.28754 81 THR AA CA 1
ATOM 750 C C . THR A 1 84 ? 0.58567 18.86471 17.26243 1.000 16.39998 81 THR AA C 1
ATOM 751 O O . THR A 1 84 ? 1.73235 18.76632 17.70880 1.000 18.66454 81 THR AA O 1
ATOM 755 N N . VAL A 1 85 ? -0.41164 19.46152 17.91853 1.000 17.02499 82 VAL AA N 1
ATOM 756 C CA . VAL A 1 85 ? -0.18055 20.15823 19.19355 1.000 17.81139 82 VAL AA CA 1
ATOM 757 C C . VAL A 1 85 ? -1.28871 19.82137 20.17206 1.000 16.87255 82 VAL AA C 1
ATOM 758 O O . VAL A 1 85 ? -2.43828 19.57254 19.79146 1.000 16.62082 82 VAL AA O 1
ATOM 762 N N . PRO A 1 86 ? -0.97090 19.85979 21.46912 1.000 16.92778 83 PRO AA N 1
ATOM 763 C CA . PRO A 1 86 ? -2.03061 19.81392 22.48240 1.000 17.32232 83 PRO AA CA 1
ATOM 764 C C . PRO A 1 86 ? -2.97311 20.99644 22.31767 1.000 17.50734 83 PRO AA C 1
ATOM 765 O O . PRO A 1 86 ? -2.55463 22.09483 21.94305 1.000 19.58279 83 PRO AA O 1
ATOM 769 N N . TYR A 1 87 ? -4.25162 20.77465 22.62772 1.000 17.92003 84 TYR AA N 1
ATOM 770 C CA . TYR A 1 87 ? -5.20745 21.87137 22.66038 1.000 17.95711 84 TYR AA CA 1
ATOM 771 C C . TYR A 1 87 ? -5.04588 22.65968 23.95532 1.000 18.48514 84 TYR AA C 1
ATOM 772 O O . TYR A 1 87 ? -5.10006 22.08661 25.04527 1.000 19.81888 84 TYR AA O 1
ATOM 781 N N . TRP A 1 88 ? -4.86105 23.97053 23.83821 1.000 18.19034 85 TRP AA N 1
ATOM 782 C CA . TRP A 1 88 ? -4.86308 24.86587 24.98141 1.000 19.65548 85 TRP AA CA 1
ATOM 783 C C . TRP A 1 88 ? -6.01916 25.84177 24.83196 1.000 19.41730 85 TRP AA C 1
ATOM 784 O O . TRP A 1 88 ? -6.21425 26.39200 23.73975 1.000 19.84234 85 TRP AA O 1
ATOM 79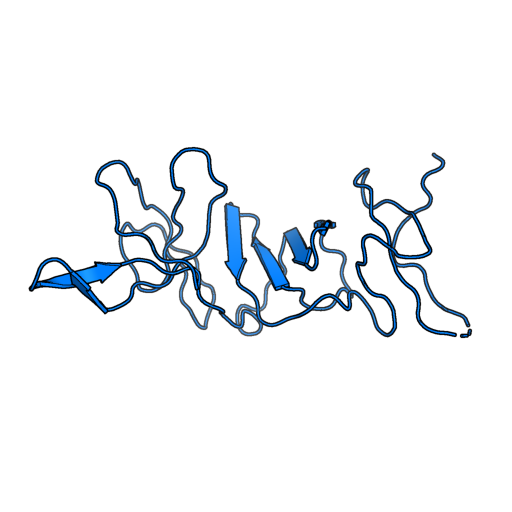5 N N . PRO A 1 89 ? -6.79562 26.08699 25.88595 1.000 22.66252 86 PRO AA N 1
ATOM 796 C CA . PRO A 1 89 ? -7.91097 27.03772 25.78746 1.000 23.80924 86 PRO AA CA 1
ATOM 797 C C . PRO A 1 89 ? -7.47029 28.38093 25.22080 1.000 23.76954 86 PRO AA C 1
ATOM 798 O O . PRO A 1 89 ? -6.46083 28.96016 25.63089 1.000 23.03975 86 PRO AA O 1
ATOM 802 N N . GLY A 1 90 ? -8.22721 28.86307 24.24637 1.000 22.47920 87 GLY AA N 1
ATOM 803 C CA . GLY A 1 90 ? -7.87749 30.03886 23.48779 1.000 22.97769 87 GLY AA CA 1
ATOM 804 C C . GLY A 1 90 ? -7.43732 29.72452 22.07683 1.000 21.52915 87 GLY AA C 1
ATOM 805 O O . GLY A 1 90 ? -7.46331 30.61414 21.22032 1.000 22.53918 87 GLY AA O 1
ATOM 806 N N . ASP A 1 91 ? -7.05452 28.48160 21.80631 1.000 19.38611 88 ASP AA N 1
ATOM 807 C CA . ASP A 1 91 ? -6.65493 28.10197 20.45744 1.000 17.59979 88 ASP AA CA 1
ATOM 808 C C . ASP A 1 91 ? -7.82613 28.18723 19.48635 1.000 18.69648 88 ASP AA C 1
ATOM 809 O O . ASP A 1 91 ? -8.96743 27.86256 19.82942 1.000 20.31890 88 ASP AA O 1
ATOM 814 N N . ASN A 1 92 ? -7.52064 28.59624 18.25788 1.000 18.05719 89 ASN AA N 1
ATOM 815 C CA . ASN A 1 92 ? -8.46796 28.52728 17.15700 1.000 17.75983 89 ASN AA CA 1
ATOM 816 C C . ASN A 1 92 ? -8.60259 27.08744 16.67438 1.000 17.80428 89 ASN AA C 1
ATOM 817 O O . ASN A 1 92 ? -7.81574 26.21500 17.03157 1.000 17.74372 89 ASN AA O 1
ATOM 822 N N . VAL A 1 93 ? -9.62597 26.85143 15.85096 1.000 17.63333 90 VAL AA N 1
ATOM 823 C CA . VAL A 1 93 ? -9.83408 25.55246 15.21994 1.000 18.16832 90 VAL AA CA 1
ATOM 824 C C . VAL A 1 93 ? -8.78774 25.35777 14.12855 1.000 17.09840 90 VAL AA C 1
ATOM 825 O O . VAL A 1 93 ? -8.60116 26.23351 13.27352 1.000 18.27021 90 VAL AA O 1
ATOM 829 N N . LEU A 1 94 ? -8.11375 24.20633 14.13163 1.000 16.81681 91 LEU AA N 1
ATOM 830 C CA . LEU A 1 94 ? -7.12947 23.89311 13.09894 1.000 16.17402 91 LEU AA CA 1
ATOM 831 C C . LEU A 1 94 ? -7.73946 22.97811 12.02435 1.000 16.45535 91 LEU AA C 1
ATOM 832 O O . LEU A 1 94 ? -8.95976 22.90658 11.86080 1.000 18.60183 91 LEU AA O 1
ATOM 837 N N . GLU A 1 95 ? -6.88048 22.30363 11.25405 1.000 16.93376 92 GLU AA N 1
ATOM 838 C CA . GLU A 1 95 ? -7.34328 21.51512 10.12099 1.000 17.37147 92 GLU AA CA 1
ATOM 839 C C . GLU A 1 95 ? -7.98061 20.20997 10.56272 1.000 17.42386 92 GLU AA C 1
ATOM 840 O O . GLU A 1 95 ? -8.88029 19.70776 9.88575 1.000 19.16783 92 GLU AA O 1
ATOM 846 N N . GLU A 1 96 ? -7.51925 19.64664 11.67443 1.000 17.24019 93 GLU AA N 1
ATOM 847 C CA . GLU A 1 96 ? -8.03889 18.40905 12.23065 1.000 16.08769 93 GLU AA CA 1
ATOM 848 C C . GLU A 1 96 ? -8.03288 18.52052 13.74590 1.000 15.68684 93 GLU AA C 1
ATOM 849 O O . GLU A 1 96 ? -7.16177 19.17344 14.32892 1.000 16.55070 93 GLU AA O 1
ATOM 855 N N . GLN A 1 97 ? -8.99082 17.84134 14.37423 1.000 16.62873 94 GLN AA N 1
ATOM 856 C CA . GLN A 1 97 ? -9.17767 17.85356 15.82307 1.000 16.42937 94 GLN AA CA 1
ATOM 857 C C . GLN A 1 97 ? -9.22282 16.42700 16.34945 1.000 17.14950 94 GLN AA C 1
ATOM 858 O O . GLN A 1 97 ? -9.91546 15.58094 15.77978 1.000 17.23460 94 GLN AA O 1
ATOM 864 N N . TYR A 1 98 ? -8.50024 16.16143 17.43885 1.000 16.09878 95 TYR AA N 1
ATOM 865 C CA . TYR A 1 98 ? -8.48546 14.84429 18.07144 1.000 16.77753 95 TYR AA CA 1
ATOM 866 C C . TYR A 1 98 ? -9.26293 14.89431 19.38012 1.000 16.56675 95 TYR AA C 1
ATOM 867 O O . TYR A 1 98 ? -8.94791 15.70077 20.26168 1.000 18.12361 95 TYR AA O 1
ATOM 876 N N . TYR A 1 99 ? -10.25636 14.02197 19.51534 1.000 17.33221 96 TYR AA N 1
ATOM 877 C CA . TYR A 1 99 ? -11.09961 13.96577 20.69956 1.000 17.26887 96 TYR AA CA 1
ATOM 878 C C . TYR A 1 99 ? -10.70888 12.77388 21.56722 1.000 18.44293 96 TYR AA C 1
ATOM 879 O O . TYR A 1 99 ? -10.32244 11.71428 21.06329 1.000 19.39678 96 TYR AA O 1
ATOM 888 N N . SER A 1 100 ? -10.82460 12.96000 22.89109 1.000 20.28940 97 SER AA N 1
ATOM 889 C CA . SER A 1 100 ? -10.15260 12.07288 23.84056 1.000 21.60264 97 SER AA CA 1
ATOM 890 C C . SER A 1 100 ? -10.69501 10.64790 23.84146 1.000 21.07044 97 SER AA C 1
ATOM 891 O O . SER A 1 100 ? -9.95918 9.72261 24.19477 1.000 23.07540 97 SER AA O 1
ATOM 894 N N . THR A 1 101 ? -11.95987 10.42827 23.47571 1.000 19.70654 98 THR AA N 1
ATOM 895 C CA . THR A 1 101 ? -12.39478 9.03874 23.35543 1.000 18.76296 98 THR AA CA 1
ATOM 896 C C . THR A 1 101 ? -11.52439 8.29369 22.35654 1.000 20.97802 98 THR AA C 1
ATOM 897 O O . THR A 1 101 ? -11.26551 7.09644 22.52567 1.000 22.18666 98 THR AA O 1
ATOM 901 N N . GLY A 1 102 ? -11.02199 9.00113 21.34594 1.000 19.86069 99 GLY AA N 1
ATOM 902 C CA . GLY A 1 102 ? -9.94142 8.50076 20.52235 1.000 20.98763 99 GLY AA CA 1
ATOM 903 C C . GLY A 1 102 ? -10.26161 8.55583 19.04934 1.000 19.33785 99 GLY AA C 1
ATOM 904 O O . GLY A 1 102 ? -10.47786 7.51739 18.42429 1.000 21.92921 99 GLY AA O 1
ATOM 905 N N . TYR A 1 103 ? -10.30557 9.75332 18.47142 1.000 18.36287 100 TYR AA N 1
ATOM 906 C CA . TYR A 1 103 ? -10.53591 9.84160 17.03462 1.000 17.26057 100 TYR AA CA 1
ATOM 907 C C . TYR A 1 103 ? -10.18183 11.23257 16.53755 1.000 16.61312 100 TYR AA C 1
ATOM 908 O O . TYR A 1 103 ? -10.40245 12.23645 17.22616 1.000 17.17015 100 TYR AA O 1
ATOM 917 N N . TRP A 1 104 ? -9.65315 11.26937 15.31729 1.000 16.60842 101 TRP AA N 1
ATOM 918 C CA . TRP A 1 104 ? -9.45157 12.50562 14.58566 1.000 15.95681 101 TRP AA CA 1
ATOM 919 C C . TRP A 1 104 ? -10.69475 12.86897 13.78787 1.000 16.24627 101 TRP AA C 1
ATOM 920 O O . TRP A 1 104 ? -11.34941 12.00160 13.20671 1.000 17.57626 101 TRP AA O 1
ATOM 931 N N . VAL A 1 105 ? -10.98111 14.16558 13.72791 1.000 16.64699 102 VAL AA N 1
ATOM 932 C CA . VAL A 1 105 ? -12.05251 14.72342 12.91265 1.000 17.93097 102 VAL AA CA 1
ATOM 933 C C . VAL A 1 105 ? -11.42628 15.69257 11.92159 1.000 17.70864 102 VAL AA C 1
ATOM 934 O O . VAL A 1 105 ? -10.57867 16.51147 12.29855 1.000 18.82118 102 VAL AA O 1
ATOM 938 N N . ASN A 1 106 ? -11.84215 15.59981 10.66369 1.000 17.43570 103 ASN AA N 1
ATOM 939 C CA . ASN A 1 106 ? -11.41557 16.53883 9.63995 1.000 18.81540 103 ASN AA CA 1
ATOM 940 C C . ASN A 1 106 ? -12.21036 17.81238 9.90701 1.000 19.08372 103 ASN AA C 1
ATOM 941 O O . ASN A 1 106 ? -13.42973 17.84413 9.71972 1.000 20.12918 103 AS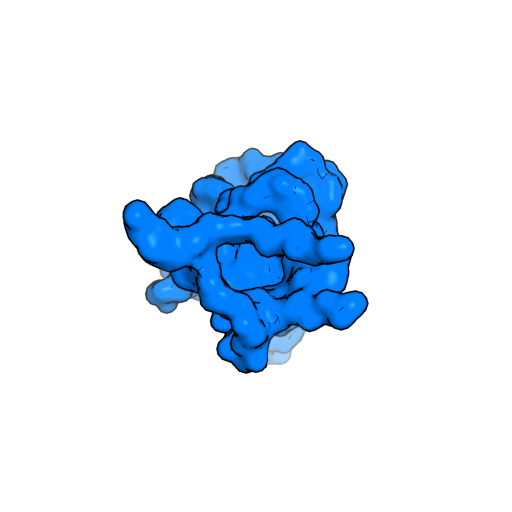N AA O 1
ATOM 946 N N . ALA A 1 107 ? -11.52719 18.85075 10.37167 1.000 19.70160 104 ALA AA N 1
ATOM 947 C CA . ALA A 1 107 ? -12.17556 20.03686 10.89890 1.000 20.46911 104 ALA AA CA 1
ATOM 948 C C . ALA A 1 107 ? -12.24434 21.14322 9.85476 1.000 20.73026 104 ALA AA C 1
ATOM 949 O O . ALA A 1 107 ? -11.75884 21.02266 8.72731 1.000 23.68701 104 ALA AA O 1
ATOM 951 N N . THR A 1 108 ? -12.82827 22.26188 10.26404 1.000 21.62655 105 THR AA N 1
ATOM 952 C CA . THR A 1 108 ? -13.09562 23.37852 9.37576 1.000 23.63716 105 THR AA CA 1
ATOM 953 C C . THR A 1 108 ? -12.10330 24.52752 9.48858 1.000 21.40506 105 THR AA C 1
ATOM 954 O O . THR A 1 108 ? -12.30158 25.54958 8.82478 1.000 22.60999 105 THR AA O 1
ATOM 958 N N . GLY A 1 109 ? -11.04442 24.39267 10.28639 1.000 19.89529 106 GLY AA N 1
ATOM 959 C CA . GLY A 1 109 ? -10.11083 25.47200 10.51457 1.000 19.52254 106 GLY AA CA 1
ATOM 960 C C . GLY A 1 109 ? -8.90040 25.40010 9.60249 1.000 18.45797 106 GLY AA C 1
ATOM 961 O O . GLY A 1 109 ? -8.86258 24.67113 8.61025 1.000 21.76772 106 GLY AA O 1
ATOM 962 N N . GLY A 1 110 ? -7.88786 26.16824 9.96235 1.000 19.92409 107 GLY AA N 1
ATOM 963 C CA . GLY A 1 110 ? -6.66674 26.25479 9.18201 1.000 17.70104 107 GLY AA CA 1
ATOM 964 C C . GLY A 1 110 ? -5.46528 26.07404 10.07882 1.000 18.07944 107 GLY AA C 1
ATOM 965 O O . GLY A 1 110 ? -5.44311 25.22505 10.95885 1.000 20.50560 107 GLY AA O 1
ATOM 966 N N A CYS A 1 111 ? -4.45926 26.90724 9.83301 0.537 15.17745 108 CYS AA N 1
ATOM 967 N N B CYS A 1 111 ? -4.42511 26.86835 9.86653 0.463 19.67860 108 CYS AA N 1
ATOM 968 C CA A CYS A 1 111 ? -3.20740 26.83522 10.56625 0.537 13.39666 108 CYS AA CA 1
ATOM 969 C CA B CYS A 1 111 ? -3.27816 26.73950 10.75841 0.463 21.36769 108 CYS AA CA 1
ATOM 970 C C A CYS A 1 111 ? -2.93648 28.05240 11.43232 0.537 13.50883 108 CYS AA C 1
ATOM 971 C C B CYS A 1 111 ? -3.02591 27.96599 11.61248 0.463 19.80694 108 CYS AA C 1
ATOM 972 O O A CYS A 1 111 ? -1.84790 28.16163 12.00301 0.537 13.62401 108 CYS AA O 1
ATOM 973 O O B CYS A 1 111 ? -2.02083 28.01008 12.32733 0.463 20.77374 108 CYS AA O 1
ATOM 978 N N . GLN A 1 112 ? -3.90305 28.95801 11.56507 1.000 15.95853 109 GLN AA N 1
ATOM 979 C CA . GLN A 1 112 ? -3.76815 30.10171 12.45605 1.000 16.32232 109 GLN AA CA 1
ATOM 980 C C . GLN A 1 112 ? -4.20912 29.66349 13.85426 1.000 16.51777 109 GLN AA C 1
ATOM 981 O O . GLN A 1 112 ? -5.39720 29.50158 14.12710 1.000 20.75466 109 GLN AA O 1
ATOM 987 N N . LEU A 1 113 ? -3.23761 29.46272 14.74635 1.000 15.92736 110 LEU AA N 1
ATOM 988 C CA . LEU A 1 113 ? -3.46613 28.93784 16.09193 1.000 16.02016 110 LEU AA CA 1
ATOM 989 C C . LEU A 1 113 ? -4.03077 30.00011 17.03448 1.000 16.64369 110 LEU AA C 1
ATOM 990 O O . LEU A 1 113 ? -4.89436 29.69967 17.87095 1.000 16.85341 110 LEU AA O 1
ATOM 995 N N . ARG A 1 114 ? -3.51485 31.22347 16.95584 1.000 17.25194 111 ARG AA N 1
ATOM 996 C CA . ARG A 1 114 ? -4.04900 32.38447 17.65416 1.000 17.19316 111 ARG AA CA 1
ATOM 997 C C . ARG A 1 114 ? -4.00991 33.53223 16.65815 1.000 17.66172 111 ARG AA C 1
ATOM 998 O O . ARG A 1 114 ? -3.41345 33.41125 15.59497 1.000 17.98843 111 ARG AA O 1
ATOM 1006 N N . GLU A 1 115 ? -4.60640 34.67057 17.00719 1.000 20.04935 112 GLU AA N 1
ATOM 1007 C CA . GLU A 1 115 ? -4.58833 35.80928 16.09643 1.000 20.91393 112 GLU AA CA 1
ATOM 1008 C C . GLU A 1 115 ? -3.15016 36.20221 15.77697 1.000 19.14948 112 GLU AA C 1
ATOM 1009 O O . GLU A 1 115 ? -2.36859 36.52510 16.67570 1.000 21.22899 112 GLU AA O 1
ATOM 1015 N N . GLY A 1 116 ? -2.80048 36.16360 14.49439 1.000 19.14329 113 GLY AA N 1
ATOM 1016 C CA . GLY A 1 116 ? -1.45085 36.49644 14.08067 1.000 19.75449 113 GLY AA CA 1
ATOM 1017 C C . GLY A 1 116 ? -0.38859 35.47983 14.43476 1.000 17.41107 113 GLY AA C 1
ATOM 1018 O O . GLY A 1 116 ? 0.79837 35.81068 14.40709 1.000 19.30413 113 GLY AA O 1
ATOM 1019 N N . VAL A 1 117 ? -0.77243 34.24867 14.77316 1.000 16.87940 114 VAL AA N 1
ATOM 1020 C CA . VAL A 1 117 ? 0.18022 33.22045 15.17753 1.000 17.01962 114 VAL AA CA 1
ATOM 1021 C C . VAL A 1 117 ? -0.17412 31.95237 14.42307 1.000 15.97346 114 VAL AA C 1
ATOM 1022 O O . VAL A 1 117 ? -1.24421 31.38042 14.64759 1.000 17.97940 114 VAL AA O 1
ATOM 1026 N N . TRP A 1 118 ? 0.72114 31.50320 13.54616 1.000 15.67978 115 TRP AA N 1
ATOM 1027 C CA . TRP A 1 118 ? 0.46617 30.33044 12.72560 1.000 16.49284 115 TRP AA CA 1
ATOM 1028 C C . TRP A 1 118 ? 1.35402 29.17299 13.15395 1.000 16.28750 115 TRP AA C 1
ATOM 1029 O O . TRP A 1 118 ? 2.51994 29.35553 13.53525 1.000 16.57161 115 TRP AA O 1
ATOM 1040 N N A LEU A 1 119 ? 0.77777 27.98176 13.12550 0.555 19.39955 116 LEU AA N 1
ATOM 1041 N N B LEU A 1 119 ? 0.79321 27.97645 13.09055 0.445 16.95295 116 LEU AA N 1
ATOM 1042 C CA A LEU A 1 119 ? 1.55004 26.75844 13.25171 0.555 22.68775 116 LEU AA CA 1
ATOM 1043 C CA B LEU A 1 119 ? 1.55701 26.74885 13.26603 0.445 19.57980 116 LEU AA CA 1
ATOM 1044 C C A LEU A 1 119 ? 2.22936 26.56797 11.90777 0.555 23.00125 116 LEU AA C 1
ATOM 1045 C C B LEU A 1 119 ? 2.24307 26.48434 11.93465 0.445 22.71303 116 LEU AA C 1
ATOM 1046 O O A LEU A 1 119 ? 1.56703 26.26437 10.91340 0.555 26.33640 116 LEU AA O 1
ATOM 1047 O O B LEU A 1 119 ? 1.61375 26.01943 10.98344 0.445 27.41244 116 LEU AA O 1
ATOM 1056 N N . SER A 1 120 ? 3.53724 26.79131 11.85493 1.000 21.16680 117 SER AA N 1
ATOM 1057 C CA . SER A 1 120 ? 4.26309 26.78994 10.59385 1.000 23.02702 117 SER AA CA 1
ATOM 1058 C C . SER A 1 120 ? 5.61545 26.14979 10.82114 1.000 18.60905 117 SER AA C 1
ATOM 1059 O O . SER A 1 120 ? 6.39430 26.62142 11.65707 1.000 20.34994 117 SER AA O 1
ATOM 1062 N N . ARG A 1 121 ? 5.88490 25.08455 10.06811 1.000 20.45243 118 ARG AA N 1
ATOM 1063 C CA . ARG A 1 121 ? 7.14715 24.36889 10.22259 1.000 20.38241 118 ARG AA CA 1
ATOM 1064 C C . ARG A 1 121 ? 8.34520 25.25205 9.92408 1.000 23.98931 118 ARG AA C 1
ATOM 1065 O O . ARG A 1 121 ? 9.43415 25.00217 10.44715 1.000 28.01429 118 ARG AA O 1
ATOM 1073 N N . LYS A 1 122 ? 8.16377 26.29512 9.11173 1.000 26.37325 119 LYS AA N 1
ATOM 1074 C CA . LYS A 1 122 ? 9.23093 27.22137 8.76625 1.000 30.39559 119 LYS AA CA 1
ATOM 1075 C C . LYS A 1 122 ? 9.14085 28.52958 9.54398 1.000 27.59037 119 LYS AA C 1
ATOM 1076 O O . LYS A 1 122 ? 9.66438 29.55286 9.09178 1.000 28.80641 119 LYS AA O 1
ATOM 1082 N N . GLY A 1 123 ? 8.49223 28.51445 10.70094 1.000 23.56899 120 GLY AA N 1
ATOM 1083 C CA . GLY A 1 123 ? 8.30605 29.70443 11.49810 1.000 20.85880 120 GLY AA CA 1
ATOM 1084 C C . GLY A 1 123 ? 9.54622 30.12396 12.26462 1.000 22.39526 120 GLY AA C 1
ATOM 1085 O O . GLY A 1 123 ? 10.60070 29.48412 12.23367 1.000 23.36498 120 GLY AA O 1
ATOM 1086 N N . ASN A 1 124 ? 9.39740 31.24413 12.97489 1.000 20.60250 121 ASN AA N 1
ATOM 1087 C CA . ASN A 1 124 ? 10.49091 31.94842 13.62258 1.000 20.96220 121 ASN AA CA 1
ATOM 1088 C C . ASN A 1 124 ? 10.57035 31.75634 15.13337 1.000 20.59934 121 ASN AA C 1
ATOM 1089 O O . ASN A 1 124 ? 11.50795 32.27562 15.74844 1.000 24.54171 121 ASN AA O 1
ATOM 1094 N N . VAL A 1 125 ? 9.64633 31.01968 15.74989 1.000 18.65099 122 VAL AA N 1
ATOM 1095 C CA . VAL A 1 125 ? 9.65058 30.80424 17.19911 1.000 19.16880 122 VAL AA CA 1
ATOM 1096 C C . VAL A 1 125 ? 9.51662 29.31382 17.47681 1.000 17.66216 122 VAL AA C 1
ATOM 1097 O O . VAL A 1 125 ? 8.55261 28.68927 17.02819 1.000 19.21322 122 VAL AA O 1
ATOM 1101 N N . GLN A 1 126 ? 10.47097 28.74771 18.21669 1.000 19.51094 123 GLN AA N 1
ATOM 1102 C CA . GLN A 1 126 ? 10.36940 27.37698 18.69571 1.000 21.32603 123 GLN AA CA 1
ATOM 1103 C C . GLN A 1 126 ? 9.93490 27.39123 20.15081 1.000 20.48037 123 GLN AA C 1
ATOM 1104 O O . GLN A 1 126 ? 10.44865 28.17735 20.95330 1.000 21.94522 123 GLN AA O 1
ATOM 1110 N N . CYS A 1 127 ? 9.00761 26.50916 20.49824 1.000 19.51943 124 CYS AA N 1
ATOM 1111 C CA . CYS A 1 127 ? 8.54218 26.42757 21.87682 1.000 19.64543 124 CYS AA CA 1
ATOM 1112 C C . CYS A 1 127 ? 7.98554 25.03122 22.12456 1.000 18.58062 124 CYS AA C 1
ATOM 1113 O O . CYS A 1 127 ? 8.09692 24.14251 21.27594 1.000 19.71426 124 CYS AA O 1
ATOM 1116 N N A GLN A 1 128 ? 7.39857 24.82792 23.30047 0.504 18.19956 125 GLN AA N 1
ATOM 1117 N N B GLN A 1 128 ? 7.38492 24.82982 23.29274 0.496 21.12240 125 GLN AA N 1
ATOM 1118 C CA A GLN A 1 128 ? 6.83809 23.53063 23.64409 0.504 17.64858 125 GLN AA CA 1
ATOM 1119 C CA B GLN A 1 128 ? 6.82667 23.52864 23.62139 0.496 22.28532 125 GLN AA CA 1
ATOM 1120 C C A GLN A 1 128 ? 5.54217 23.70233 24.42424 0.504 16.48517 125 GLN AA C 1
ATOM 1121 C C B GLN A 1 128 ? 5.55518 23.68988 24.43971 0.496 20.88591 125 GLN AA C 1
ATOM 1122 O O A GLN A 1 128 ? 5.30695 24.73351 25.05876 0.504 17.17367 125 GLN AA O 1
ATOM 1123 O O B GLN A 1 128 ? 5.35961 24.69381 25.13013 0.496 23.66957 125 GLN AA O 1
ATOM 1134 N N . ARG A 1 129 ? 4.68678 22.68581 24.34284 1.000 18.76503 126 ARG AA N 1
ATOM 1135 C CA . ARG A 1 129 ? 3.47704 22.59838 25.15721 1.000 18.55924 126 ARG AA CA 1
ATOM 1136 C C . ARG A 1 129 ? 3.50122 21.21708 25.78534 1.000 21.52153 126 ARG AA C 1
ATOM 1137 O O . ARG A 1 129 ? 3.39628 20.21442 25.07265 1.000 20.93290 126 ARG AA O 1
ATOM 1145 N N . ASN A 1 130 ? 3.64910 21.15577 27.10430 1.000 26.72186 127 ASN AA N 1
ATOM 1146 C CA . ASN A 1 130 ? 3.58277 19.88175 27.81422 1.000 31.96233 127 ASN AA CA 1
ATOM 1147 C C . ASN A 1 130 ? 4.58707 18.87784 27.25149 1.000 30.48493 127 ASN AA C 1
ATOM 1148 O O . ASN A 1 130 ? 4.29061 17.69231 27.09284 1.000 31.14385 127 ASN AA O 1
ATOM 1153 N N . GLY A 1 131 ? 5.78305 19.36622 26.92720 1.000 28.74655 128 GLY AA N 1
ATOM 1154 C CA . GLY A 1 131 ? 6.83892 18.53927 26.38949 1.000 27.33689 128 GLY AA CA 1
ATOM 1155 C C . GLY A 1 131 ? 6.80156 18.32816 24.89493 1.000 25.19420 128 GLY AA C 1
ATOM 1156 O O . GLY A 1 131 ? 7.76628 17.78342 24.33971 1.000 29.30638 128 GLY AA O 1
ATOM 1157 N N . SER A 1 132 ? 5.73287 18.74505 24.22431 1.000 23.22959 129 SER AA N 1
ATOM 1158 C CA . SER A 1 132 ? 5.61090 18.58467 22.78517 1.000 22.58689 129 SER AA CA 1
ATOM 1159 C C . SER A 1 132 ? 6.17686 19.81929 22.09722 1.000 19.62179 129 SER AA C 1
ATOM 1160 O O . SER A 1 132 ? 5.77249 20.93907 22.40091 1.000 21.83805 129 SER AA O 1
ATOM 1163 N N A SER A 1 133 ? 7.11854 19.61266 21.18451 0.600 18.19534 130 SER AA N 1
ATOM 1164 N N B SER A 1 133 ? 7.10008 19.60652 21.16754 0.400 19.61659 130 SER AA N 1
ATOM 1165 C CA A SER A 1 133 ? 7.74949 20.70413 20.45939 0.600 17.89087 130 SER AA CA 1
ATOM 1166 C CA B SER A 1 133 ? 7.72407 20.70760 20.45597 0.400 19.72873 130 SER AA CA 1
ATOM 1167 C C A SER A 1 133 ? 6.84644 21.21352 19.34374 0.600 17.05257 130 SER AA C 1
ATOM 1168 C C B SER A 1 133 ? 6.83108 21.21724 19.33644 0.400 18.84907 130 SER AA C 1
ATOM 1169 O O A SER A 1 133 ? 6.09949 20.45546 18.72501 0.600 17.99847 130 SER AA O 1
ATOM 1170 O O B SER A 1 133 ? 6.07470 20.46888 18.71334 0.400 21.11882 130 SER AA O 1
ATOM 1175 N N . LEU A 1 134 ? 6.95021 22.51142 19.07485 1.000 17.13381 131 LEU AA N 1
ATOM 1176 C CA . LEU A 1 134 ? 6.23177 23.16231 17.99500 1.000 17.00557 131 LEU AA CA 1
ATOM 1177 C C . LEU A 1 134 ? 6.99677 24.38695 17.52611 1.000 16.19803 131 LEU AA C 1
ATOM 1178 O O . LEU A 1 134 ? 7.81698 24.94870 18.25440 1.000 17.24118 131 LEU AA O 1
ATOM 1183 N N . ILE A 1 135 ? 6.71893 24.78844 16.28941 1.000 15.36065 132 ILE AA N 1
ATOM 1184 C CA . ILE A 1 135 ? 7.28905 25.99299 15.69945 1.000 15.77037 132 ILE AA CA 1
ATOM 1185 C C . ILE A 1 135 ? 6.14869 26.88654 15.23521 1.000 15.16800 132 ILE AA C 1
ATOM 1186 O O . ILE A 1 135 ? 5.21969 26.42253 14.56030 1.000 16.19588 132 ILE AA O 1
ATOM 1191 N N . LEU A 1 136 ? 6.21754 28.15952 15.60877 1.000 15.25672 133 LEU AA N 1
ATOM 1192 C CA . LEU A 1 136 ? 5.21120 29.14809 15.27987 1.000 15.37727 133 LEU AA CA 1
ATOM 1193 C C . LEU A 1 136 ? 5.80544 30.21488 14.38144 1.000 15.91249 133 LEU AA C 1
ATOM 1194 O O . LEU A 1 136 ? 6.99644 30.52365 14.45699 1.000 17.86760 133 LEU AA O 1
ATOM 1199 N N . GLN A 1 137 ? 4.94729 30.77910 13.54180 1.000 16.23211 134 GLN AA N 1
ATOM 1200 C CA . GLN A 1 137 ? 5.24126 31.98038 12.77651 1.000 16.42410 134 GLN AA CA 1
ATOM 1201 C C . GLN A 1 137 ? 4.39961 33.11377 13.33826 1.000 16.94616 134 GLN AA C 1
ATOM 1202 O O . GLN A 1 137 ? 3.17454 32.99820 13.43118 1.000 17.03416 134 GLN AA O 1
ATOM 1208 N N . LEU A 1 138 ? 5.04619 34.20702 13.70321 1.000 18.61760 135 LEU AA N 1
ATOM 1209 C CA . LEU A 1 138 ? 4.34335 35.30890 14.33246 1.000 23.43215 135 LEU AA CA 1
ATOM 1210 C C . LEU A 1 138 ? 4.11753 36.41672 13.32288 1.000 30.76018 135 LEU AA C 1
ATOM 1211 O O . LEU A 1 138 ? 4.98391 36.70216 12.49202 1.000 34.93689 135 LEU AA O 1
ATOM 1216 N N . ALA A 1 139 ? 2.95113 37.04831 13.41441 1.000 35.76514 136 ALA AA N 1
ATOM 1217 C CA . ALA A 1 139 ? 2.67609 38.22748 12.61755 1.000 44.38882 136 ALA AA CA 1
ATOM 1218 C C . ALA A 1 139 ? 3.41837 39.43393 13.18754 1.000 58.92935 136 ALA AA C 1
ATOM 1219 O O . ALA A 1 139 ? 3.75721 39.49102 14.37290 1.000 57.72384 136 ALA AA O 1
ATOM 1221 N N . ILE A 1 140 ? 3.67560 40.40505 12.32031 1.000 72.80744 137 ILE AA N 1
ATOM 1222 C CA . ILE A 1 140 ? 4.37977 41.61387 12.72190 1.000 85.62772 137 ILE AA CA 1
ATOM 1223 C C . ILE A 1 140 ? 3.45409 42.54234 13.50290 1.000 88.83654 137 ILE AA C 1
ATOM 1224 O O . ILE A 1 140 ? 2.24768 42.57874 13.26069 1.000 90.51449 137 ILE AA O 1
ATOM 1229 N N . THR A 1 146 ? 2.81562 44.33212 21.34044 1.000 76.37943 143 THR AA N 1
ATOM 1230 C CA . THR A 1 146 ? 3.46683 43.07207 21.67748 1.000 73.59586 143 THR AA CA 1
ATOM 1231 C C . THR A 1 146 ? 2.70444 41.89504 21.08082 1.000 65.76823 143 THR AA C 1
ATOM 1232 O O . THR A 1 146 ? 1.68143 42.07842 20.42342 1.000 65.65718 143 THR AA O 1
ATOM 1236 N N . MET A 1 147 ? 3.20745 40.68555 21.31833 1.000 57.50675 144 MET AA N 1
ATOM 1237 C CA . MET A 1 147 ? 2.58099 39.47278 20.80358 1.000 50.00365 144 MET AA CA 1
ATOM 1238 C C . MET A 1 147 ? 2.80820 38.36849 21.82385 1.000 39.63963 144 MET AA C 1
ATOM 1239 O O . MET A 1 147 ? 3.95805 38.01542 22.10098 1.000 35.56601 144 MET AA O 1
ATOM 1244 N N . GLU A 1 148 ? 1.72223 37.83672 22.38525 1.000 31.40785 145 GLU AA N 1
ATOM 1245 C CA . GLU A 1 148 ? 1.81728 36.72287 23.32311 1.000 28.97544 145 GLU AA CA 1
ATOM 1246 C C . GLU A 1 148 ? 2.24609 35.44469 22.61404 1.000 25.87172 145 GLU AA C 1
ATOM 1247 O O . GLU A 1 148 ? 1.72122 35.09781 21.55122 1.000 25.38684 145 GLU AA O 1
ATOM 1253 N N . ILE A 1 149 ? 3.19298 34.72714 23.20980 1.000 22.51366 146 ILE AA N 1
ATOM 1254 C CA . ILE A 1 149 ? 3.63829 33.43626 22.68992 1.000 20.94789 146 ILE AA CA 1
ATOM 1255 C C . ILE A 1 149 ? 2.84265 32.35318 23.41456 1.000 19.41637 146 ILE AA C 1
ATOM 1256 O O . ILE A 1 149 ? 3.02848 32.17680 24.62531 1.000 19.63097 146 ILE AA O 1
ATOM 1261 N N . PRO A 1 150 ? 1.95254 31.60856 22.72471 1.000 18.60969 147 PRO AA N 1
ATOM 1262 C CA . PRO A 1 150 ? 0.99830 30.70786 23.40197 1.000 18.10998 147 PRO AA CA 1
ATOM 1263 C C . PRO A 1 150 ? 1.57274 29.31098 23.63272 1.000 18.29259 147 PRO AA C 1
ATOM 1264 O O . PRO A 1 150 ? 1.02157 28.29090 23.19679 1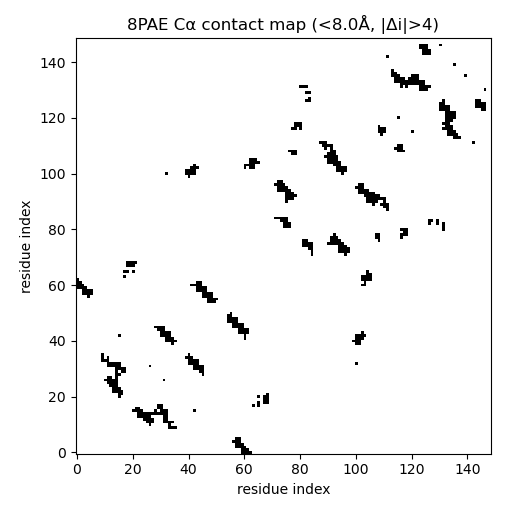.000 19.65756 147 PRO AA O 1
ATOM 1268 N N . CYS A 1 151 ? 2.68524 29.26332 24.34431 1.000 17.97330 148 CYS AA N 1
ATOM 1269 C CA . CYS A 1 151 ? 3.50201 28.07369 24.53789 1.000 19.20172 148 CYS AA CA 1
ATOM 1270 C C . CYS A 1 151 ? 4.64084 28.44293 25.46711 1.000 21.44971 148 CYS AA C 1
ATOM 1271 O O . CYS A 1 151 ? 4.80704 29.61223 25.82162 1.000 23.43543 148 CYS AA O 1
ATOM 1274 N N . ASP A 1 152 ? 5.39210 27.42887 25.89106 1.000 22.67115 149 ASP AA N 1
ATOM 1275 C CA . ASP A 1 152 ? 6.36612 27.57252 26.95073 1.000 24.41411 149 ASP AA CA 1
ATOM 1276 C C . ASP A 1 152 ? 7.77896 27.46637 26.39550 1.000 25.62109 149 ASP AA C 1
ATOM 1277 O O . ASP A 1 152 ? 8.00395 26.89173 25.32455 1.000 23.72604 149 ASP AA O 1
ATOM 1282 N N . PRO A 1 153 ? 8.76112 28.03198 27.09427 1.000 28.80594 150 PRO AA N 1
ATOM 1283 C CA . PRO A 1 153 ? 10.14253 27.97095 26.60314 1.000 30.44335 150 PRO AA CA 1
ATOM 1284 C C . PRO A 1 153 ? 10.64865 26.53870 26.56095 1.000 31.41152 150 PRO AA C 1
ATOM 1285 O O . PRO A 1 153 ? 10.20968 25.67682 27.32504 1.000 30.36139 150 PRO AA O 1
ATOM 1289 N N . VAL A 1 154 ? 11.58653 26.28784 25.64602 1.000 34.90361 151 VAL AA N 1
ATOM 1290 C CA . VAL A 1 154 ? 12.17370 24.95421 25.57252 1.000 38.92117 151 VAL AA CA 1
ATOM 1291 C C . VAL A 1 154 ? 13.06300 24.67961 26.77939 1.000 39.25577 151 VAL AA C 1
ATOM 1292 O O . VAL A 1 154 ? 13.17441 23.53044 27.22553 1.000 39.66888 151 VAL AA O 1
ATOM 1296 N N . GLU A 1 155 ? 13.69421 25.71231 27.33828 1.000 42.27878 152 GLU AA N 1
ATOM 1297 C CA . GLU A 1 155 ? 14.54528 25.51704 28.50382 1.000 49.70517 152 GLU AA CA 1
ATOM 1298 C C . GLU A 1 155 ? 13.69940 25.13350 29.70987 1.000 50.70909 152 GLU AA C 1
ATOM 1299 O O . GLU A 1 155 ? 12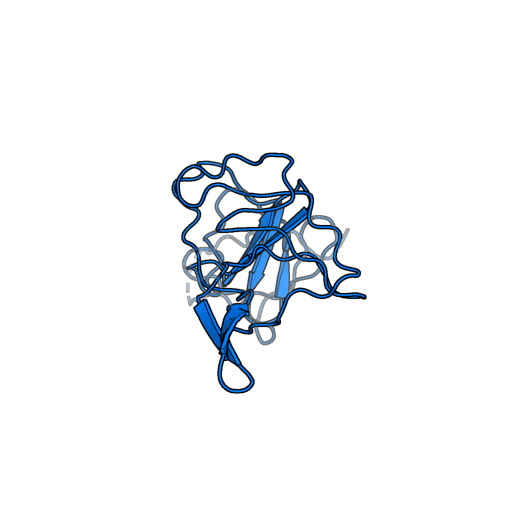.63514 25.70938 29.95344 1.000 50.27580 152 GLU AA O 1
ATOM 1305 N N . THR A 1 156 ? 14.17858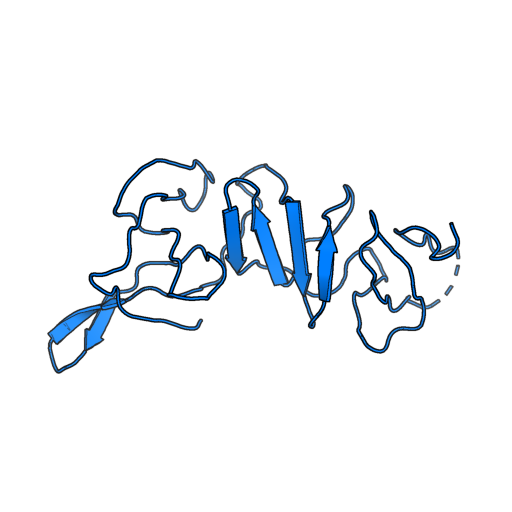 24.15180 30.46389 1.000 51.65983 153 THR AA N 1
ATOM 1306 C CA . THR A 1 156 ? 13.46386 23.66443 31.63470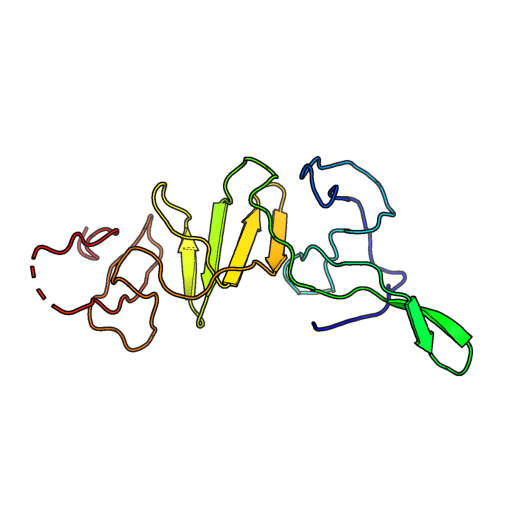 1.000 53.72329 153 THR AA CA 1
ATOM 1307 C C . THR A 1 156 ? 13.70240 24.57942 32.82815 1.000 56.98489 153 THR AA C 1
ATOM 1308 O O . THR A 1 156 ? 14.66474 25.34585 32.84565 1.000 59.34159 153 THR AA O 1
#

Foldseek 3Di:
DDKDADDPPWDWQWAADQQQRDIGGDRDDQWTWTDDPPRFTATWGWDWDQDPNDIDIITHLDEGACVNNPDAAQWADAQPDIAGDDPQFDHDQWGAHDVGYIHRYDHHQQGHVQKGQYPPADDWAHAPNHITHIHGHPVPDDPGHHPPD

Radius of gyration: 17.65 Å; Cα contacts (8 Å, |Δi|>4): 369; chains: 1; bounding box: 39×50×43 Å

B-factor: mean 30.74, std 17.56, range [13.4, 99.62]

Sequence (149 aa):
GSCHIIRQDYYNIQLVVEEEKTGVEKKRRSIMGKWSSVITREGREEPPKLMMEQIINIVSNNSLSETYCYNRRLNTSSSWGRQPARQRGCGQTVPYWPGDNVLEEQYYSTGYWVNATGGCCQLREGVWLLSRKGNVQCQQRNGSSSLILQLAITMEIPCDPVET

Solvent-accessible surface area: 9034 Å² total; per-residue (Å²): 75,70,54,58,92,115,75,136,104,24,118,11,62,19,8,2,81,54,149,75,3,80,58,107,176,28,122,134,18,115,8,1,19,3,70,60,126,89,145,81,29,58,0,8,25,67,58,125,50,105,52,147,155,64,156,39,84,7,13,4,18,30,153,10,89,12,92,78,15,72,82,123,8,46,75,2,53,2,66,58,19,53,2,28,36,58,115,54,17,56,68,0,71,34,7,37,4,99,86,15,0,0,0,24,1,64,22,34,17,57,0,47,148,9,1,96,1,30,158,194,20,102,28,123,4,41,0,119,71,44,82,3,39,0,64,32,36,221,200,68,135,84,6,14,61,97,102,149,176